Protein AF-A0A2V9L454-F1 (afdb_monomer_lite)

Sequence (86 aa)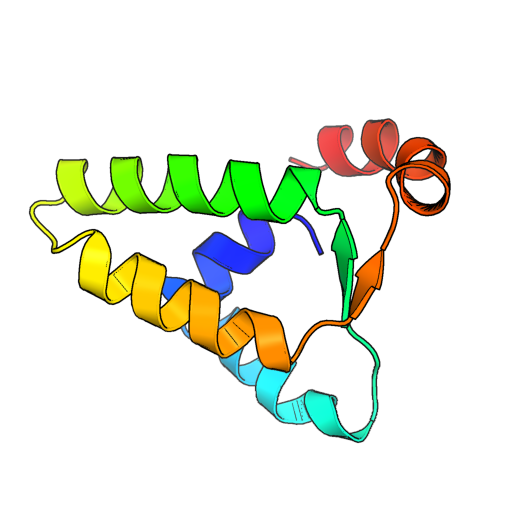:
MDANILVRAVLGKRVRTVIEAHAESASFFLPEVSYTEAEE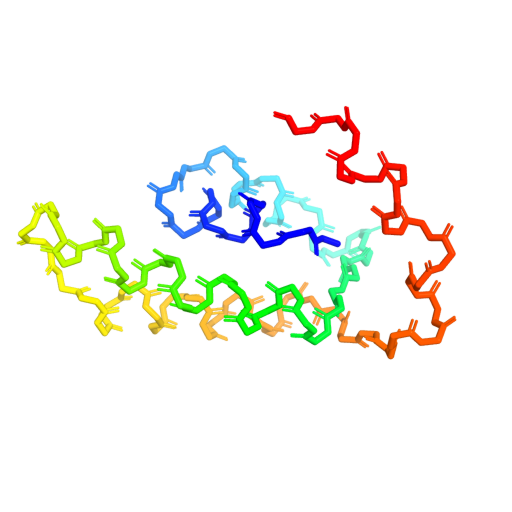HLATLVARRGGDPEKALSLLRSLRSLVVPIGSDVYGKFETEARRRL

Foldseek 3Di:
DALVLLLCLLPHPVSVVVLVVCLPPDAAEDEPVRLVVNLVVQLVVQVVVVHDSVSSVVVSVVCVVSHHYDYCVVCVVCVVVVVVVD

pLDDT: mean 87.85, std 11.48, range [54.59, 97.81]

Secondary structure (DSSP, 8-state):
--HHHHHHHHH-SHHHHHHHHHTTT-PPEEEHHHHHHHHHHHHHHHHHTT--HHHHHHHHHHHHTTSEEE-HHHHTTTHHHHHTT-

Radius of gyration: 12.97 Å; chains: 1; bounding box: 32×30×28 Å

Structure (mmCIF, N/CA/C/O backbone):
data_AF-A0A2V9L454-F1
#
_entry.id   AF-A0A2V9L454-F1
#
loop_
_atom_site.group_PDB
_atom_site.id
_atom_site.type_symbol
_atom_site.label_atom_id
_atom_site.label_alt_id
_atom_site.label_comp_id
_atom_site.label_asym_id
_atom_site.label_entity_id
_atom_site.label_seq_id
_atom_site.pdbx_PDB_ins_code
_atom_site.Cartn_x
_atom_site.Cartn_y
_atom_site.Cartn_z
_atom_site.occupancy
_atom_site.B_iso_or_equiv
_atom_site.auth_seq_id
_atom_site.auth_comp_id
_atom_site.auth_asym_id
_atom_site.auth_atom_id
_atom_site.pdbx_PDB_model_num
ATOM 1 N N . MET A 1 1 ? 5.672 4.191 -7.354 1.00 87.50 1 MET A N 1
ATOM 2 C CA . MET A 1 1 ? 4.338 3.988 -6.766 1.00 87.50 1 MET A CA 1
ATOM 3 C C . MET A 1 1 ? 4.175 5.051 -5.715 1.00 87.50 1 MET A C 1
ATOM 5 O O . MET A 1 1 ? 5.040 5.154 -4.861 1.00 87.50 1 MET A O 1
ATOM 9 N N . ASP A 1 2 ? 3.108 5.835 -5.789 1.00 90.06 2 ASP A N 1
ATOM 10 C CA . ASP A 1 2 ? 2.834 6.868 -4.790 1.00 90.06 2 ASP A CA 1
ATOM 11 C C . ASP A 1 2 ? 2.019 6.315 -3.619 1.00 90.06 2 ASP A C 1
ATOM 13 O O . ASP A 1 2 ? 1.333 5.292 -3.749 1.00 90.06 2 ASP A O 1
ATOM 17 N N . ALA A 1 3 ? 2.009 7.053 -2.507 1.00 92.44 3 ALA A N 1
ATOM 18 C CA . ALA A 1 3 ? 1.232 6.717 -1.315 1.00 92.44 3 ALA A CA 1
ATOM 19 C C . ALA A 1 3 ? -0.246 6.447 -1.645 1.00 92.44 3 ALA A C 1
ATOM 21 O O . ALA A 1 3 ? -0.859 5.470 -1.218 1.00 92.44 3 ALA A O 1
ATOM 22 N N . ASN A 1 4 ? -0.794 7.276 -2.530 1.00 92.75 4 ASN A N 1
ATOM 23 C CA . ASN A 1 4 ? -2.155 7.189 -3.037 1.00 92.75 4 ASN A CA 1
ATOM 24 C C . ASN A 1 4 ? -2.476 5.872 -3.764 1.00 92.75 4 ASN A C 1
ATOM 26 O O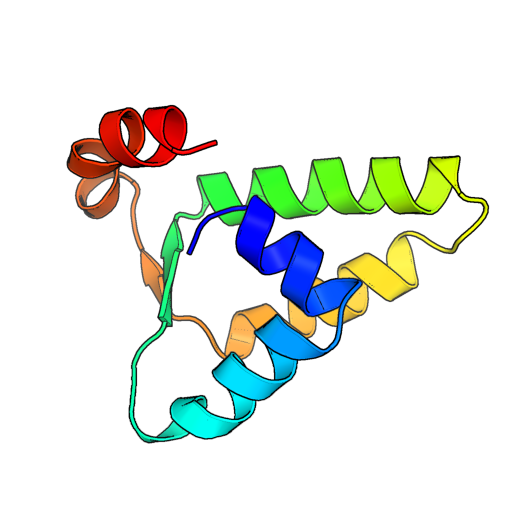 . ASN A 1 4 ? -3.622 5.409 -3.725 1.00 92.75 4 ASN A O 1
ATOM 30 N N . ILE A 1 5 ? -1.496 5.268 -4.438 1.00 94.25 5 ILE A N 1
ATOM 31 C CA . ILE A 1 5 ? -1.661 3.965 -5.090 1.00 94.25 5 ILE A CA 1
ATOM 32 C C . ILE A 1 5 ? -1.643 2.853 -4.040 1.00 94.25 5 ILE A C 1
ATOM 34 O O . ILE A 1 5 ? -2.495 1.967 -4.096 1.00 94.25 5 ILE A O 1
ATOM 38 N N . LEU A 1 6 ? -0.763 2.937 -3.039 1.00 95.12 6 LEU A N 1
ATOM 39 C CA . LEU A 1 6 ? -0.702 1.971 -1.938 1.00 95.12 6 LEU A CA 1
ATOM 40 C C . LEU A 1 6 ? -1.992 1.948 -1.108 1.00 95.12 6 LEU A C 1
ATOM 42 O O . LEU A 1 6 ? -2.567 0.882 -0.892 1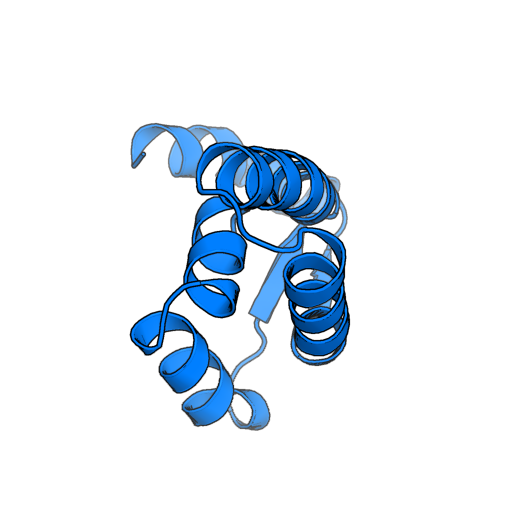.00 95.12 6 LEU A O 1
ATOM 46 N N . VAL A 1 7 ? -2.525 3.117 -0.735 1.00 95.81 7 VAL A N 1
ATOM 47 C CA . VAL A 1 7 ? -3.807 3.222 -0.012 1.00 95.81 7 VAL A CA 1
ATOM 48 C C . VAL A 1 7 ? -4.942 2.566 -0.811 1.00 95.81 7 VAL A C 1
ATOM 50 O O . VAL A 1 7 ? -5.760 1.830 -0.256 1.00 95.81 7 VAL A O 1
ATOM 53 N N . ARG A 1 8 ? -4.982 2.771 -2.136 1.00 95.75 8 ARG A N 1
ATOM 54 C CA . ARG A 1 8 ? -5.979 2.142 -3.023 1.00 95.75 8 ARG A CA 1
ATOM 55 C C . ARG A 1 8 ? -5.758 0.638 -3.209 1.00 95.75 8 ARG A C 1
ATOM 57 O O . ARG A 1 8 ? -6.734 -0.071 -3.443 1.00 95.75 8 ARG A O 1
ATOM 64 N N . ALA A 1 9 ? -4.524 0.147 -3.117 1.00 95.56 9 ALA A N 1
ATOM 65 C CA . ALA A 1 9 ? -4.217 -1.283 -3.153 1.00 95.56 9 ALA A CA 1
ATOM 66 C C . ALA A 1 9 ? -4.691 -2.000 -1.877 1.00 95.56 9 ALA A C 1
ATOM 68 O O . ALA A 1 9 ? -5.180 -3.130 -1.941 1.00 95.56 9 ALA A O 1
ATOM 69 N N . VAL A 1 10 ? -4.609 -1.323 -0.730 1.00 96.12 10 VAL A N 1
ATOM 70 C CA . VAL A 1 10 ? -5.087 -1.858 0.549 1.00 96.12 10 VAL A CA 1
ATOM 71 C C . VAL A 1 10 ? -6.613 -1.805 0.638 1.00 96.12 10 VAL A C 1
ATOM 73 O O . VAL A 1 10 ? -7.258 -2.827 0.862 1.00 96.12 10 VAL A O 1
ATOM 76 N N . LEU A 1 11 ? -7.210 -0.628 0.430 1.00 95.06 11 LEU A N 1
ATOM 77 C CA . LEU A 1 11 ? -8.645 -0.413 0.657 1.00 95.06 11 LEU A CA 1
ATOM 78 C C . LEU A 1 11 ? -9.530 -0.817 -0.533 1.00 95.06 11 LEU A C 1
ATOM 80 O O . LEU A 1 11 ? -10.715 -1.096 -0.362 1.00 95.06 11 LEU A O 1
ATO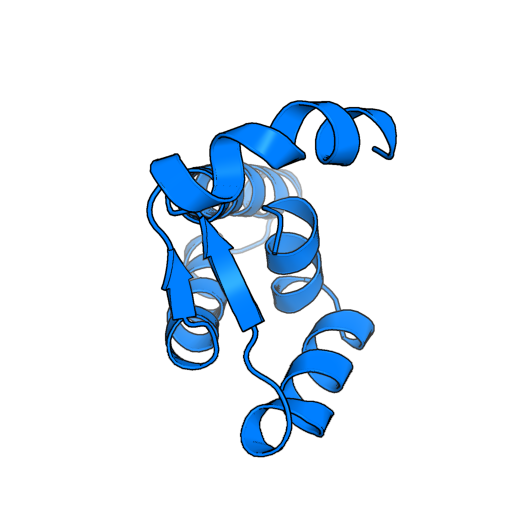M 84 N N . GLY A 1 12 ? -8.980 -0.811 -1.747 1.00 93.62 12 GLY A N 1
ATOM 85 C CA . GLY A 1 12 ? -9.686 -1.140 -2.984 1.00 93.62 12 GLY A CA 1
ATOM 86 C C . GLY A 1 12 ? -9.333 -2.527 -3.521 1.00 93.62 12 GLY A C 1
ATOM 87 O O . GLY A 1 12 ? -8.533 -3.258 -2.947 1.00 93.62 12 GLY A O 1
ATOM 88 N N . LYS A 1 13 ? -9.943 -2.900 -4.653 1.00 92.56 13 LYS A N 1
ATOM 89 C CA . LYS A 1 13 ? -9.634 -4.154 -5.372 1.00 92.56 13 LYS A CA 1
ATOM 90 C C . LYS A 1 13 ? -8.838 -3.919 -6.653 1.00 92.56 13 LYS A C 1
ATOM 92 O O . LYS A 1 13 ? -7.857 -4.603 -6.892 1.00 92.56 13 LYS A O 1
ATOM 97 N N . ARG A 1 14 ? -9.221 -2.908 -7.442 1.00 95.62 14 ARG A N 1
ATOM 98 C CA . ARG A 1 14 ? -8.671 -2.662 -8.787 1.00 95.62 14 ARG A CA 1
ATOM 99 C C . ARG A 1 14 ? -7.145 -2.564 -8.811 1.00 95.62 14 ARG A C 1
ATOM 101 O O . ARG A 1 14 ? -6.519 -3.231 -9.619 1.00 95.62 14 ARG A O 1
ATOM 108 N N . VAL A 1 15 ? -6.555 -1.741 -7.942 1.00 94.94 15 VAL A N 1
ATOM 109 C CA . VAL A 1 15 ? -5.093 -1.565 -7.910 1.00 94.94 15 VAL A CA 1
ATOM 110 C C . VAL A 1 15 ? -4.399 -2.853 -7.479 1.00 94.94 15 VAL A C 1
ATOM 112 O O . VAL A 1 15 ? -3.432 -3.252 -8.114 1.00 94.94 15 VAL A O 1
ATOM 115 N N . ARG A 1 16 ? -4.922 -3.533 -6.453 1.00 93.00 16 ARG A N 1
ATOM 116 C CA . ARG A 1 16 ? -4.369 -4.808 -5.988 1.00 93.00 16 ARG A CA 1
ATOM 117 C C . ARG A 1 16 ? -4.363 -5.861 -7.095 1.00 93.00 16 ARG A C 1
ATOM 119 O O . ARG A 1 16 ? -3.322 -6.444 -7.348 1.00 93.00 16 ARG A O 1
ATOM 126 N N . THR A 1 17 ? -5.470 -6.011 -7.819 1.00 93.62 17 THR A N 1
ATOM 127 C CA . THR A 1 17 ? -5.561 -6.947 -8.948 1.00 93.62 17 THR A CA 1
ATOM 128 C C . THR A 1 17 ? -4.556 -6.630 -10.056 1.00 93.62 17 THR A C 1
ATOM 130 O O . THR A 1 17 ? -4.003 -7.546 -10.647 1.00 93.62 17 THR A O 1
ATOM 133 N N . VAL A 1 18 ? -4.284 -5.350 -10.336 1.00 93.81 18 VAL A N 1
ATOM 134 C CA . VAL A 1 18 ? -3.262 -4.962 -11.327 1.00 93.81 18 VAL A CA 1
ATOM 135 C C . VAL A 1 18 ? -1.857 -5.330 -10.850 1.00 93.81 18 VAL A C 1
ATOM 137 O O . VAL A 1 18 ? -1.066 -5.826 -11.645 1.00 93.81 18 VAL A O 1
ATOM 140 N N . ILE A 1 19 ? -1.547 -5.108 -9.569 1.00 91.25 19 ILE A N 1
ATOM 141 C CA . ILE A 1 19 ? -0.252 -5.497 -8.995 1.00 91.25 19 ILE A CA 1
ATOM 142 C C . ILE A 1 19 ? -0.086 -7.015 -9.084 1.00 91.25 19 ILE A C 1
ATOM 144 O O . ILE A 1 19 ? 0.908 -7.480 -9.624 1.00 91.25 19 ILE A O 1
ATOM 148 N N . GLU A 1 20 ? -1.083 -7.779 -8.636 1.00 90.06 20 GLU A N 1
ATOM 149 C CA . GLU A 1 20 ? -1.074 -9.247 -8.674 1.00 90.06 20 GLU A CA 1
ATOM 150 C C . GLU A 1 20 ? -0.918 -9.788 -10.104 1.00 90.06 20 GLU A C 1
ATOM 152 O O . GLU A 1 20 ? -0.090 -10.661 -10.338 1.00 90.06 20 GLU A O 1
ATOM 157 N N . ALA A 1 21 ? -1.653 -9.236 -11.075 1.00 93.62 21 ALA A N 1
ATOM 158 C CA . ALA A 1 21 ? -1.623 -9.694 -12.467 1.00 93.62 21 ALA A CA 1
ATOM 159 C C . ALA A 1 21 ? -0.284 -9.446 -13.182 1.00 93.62 21 ALA A C 1
ATOM 161 O O . ALA A 1 21 ? -0.015 -10.073 -14.204 1.00 93.62 21 ALA A O 1
ATOM 162 N N . HIS A 1 22 ? 0.538 -8.523 -12.677 1.00 93.19 22 HIS A N 1
ATOM 163 C CA . HIS A 1 22 ? 1.789 -8.123 -13.318 1.00 93.19 22 HIS A CA 1
ATOM 164 C C . HIS A 1 22 ? 3.025 -8.305 -12.434 1.00 93.19 22 HIS A C 1
ATOM 166 O O . HIS A 1 22 ? 4.120 -7.986 -12.891 1.00 93.19 22 HIS A O 1
ATOM 172 N N . ALA A 1 23 ? 2.885 -8.831 -11.213 1.00 87.56 23 ALA A N 1
ATOM 173 C CA . ALA A 1 23 ? 3.989 -8.989 -10.264 1.00 87.56 23 ALA A CA 1
ATOM 174 C C . ALA A 1 23 ? 5.139 -9.854 -10.811 1.00 87.56 23 ALA A C 1
ATOM 176 O O . ALA A 1 23 ? 6.292 -9.629 -10.460 1.00 87.56 23 ALA A O 1
ATOM 177 N N . GLU A 1 24 ? 4.841 -10.808 -11.697 1.00 88.75 24 GLU A N 1
ATOM 178 C CA . GLU A 1 24 ? 5.850 -11.672 -12.326 1.00 88.75 24 GLU A CA 1
ATOM 179 C C . GLU A 1 24 ? 6.495 -11.048 -13.575 1.00 88.75 24 GLU A C 1
ATOM 181 O O . GLU A 1 24 ? 7.605 -11.417 -13.950 1.00 88.75 24 GLU A O 1
ATOM 186 N N . SER A 1 25 ? 5.816 -10.100 -14.232 1.00 92.44 25 SER A N 1
ATOM 187 C CA . SER A 1 25 ? 6.236 -9.539 -15.526 1.00 92.44 25 SER A CA 1
ATOM 188 C C . SER A 1 25 ? 6.720 -8.088 -15.459 1.00 92.44 25 SER A C 1
ATOM 190 O O . SER A 1 25 ? 7.228 -7.566 -16.450 1.00 92.44 25 SER A O 1
ATOM 192 N N . ALA A 1 26 ? 6.514 -7.405 -14.333 1.00 91.00 26 ALA A N 1
ATOM 193 C CA . ALA A 1 26 ? 6.845 -5.999 -14.151 1.00 91.00 26 ALA A CA 1
ATOM 194 C C . ALA A 1 26 ? 7.377 -5.729 -12.741 1.00 91.00 26 ALA A C 1
ATOM 196 O O . ALA A 1 26 ? 6.907 -6.291 -11.755 1.00 91.00 26 ALA A O 1
ATOM 197 N N . SER A 1 27 ? 8.330 -4.804 -12.642 1.00 89.81 27 SER A N 1
ATOM 198 C CA . SER A 1 27 ? 8.816 -4.304 -11.358 1.00 89.81 27 SER A CA 1
ATOM 199 C C . SER A 1 27 ? 8.042 -3.058 -10.945 1.00 89.81 27 SER A C 1
ATOM 201 O O . SER A 1 27 ? 7.939 -2.087 -11.697 1.00 89.81 27 SER A O 1
ATOM 203 N N . PHE A 1 28 ? 7.536 -3.064 -9.718 1.00 90.44 28 PHE A N 1
ATOM 204 C CA . PHE A 1 28 ? 6.887 -1.911 -9.112 1.00 90.44 28 PHE A CA 1
ATOM 205 C C . PHE A 1 28 ? 7.859 -1.216 -8.173 1.00 90.44 28 PHE A C 1
ATOM 207 O O . PHE A 1 28 ? 8.281 -1.807 -7.191 1.00 90.44 28 PHE A O 1
ATOM 214 N N . PHE A 1 29 ? 8.205 0.038 -8.445 1.00 89.75 29 PHE A N 1
ATOM 215 C CA . PHE A 1 29 ? 9.145 0.782 -7.604 1.00 89.75 29 PHE A CA 1
ATOM 216 C C . PHE A 1 29 ? 8.416 1.673 -6.609 1.00 89.75 29 PHE A C 1
ATOM 218 O O . PHE A 1 29 ? 7.412 2.293 -6.968 1.00 89.75 29 PHE A O 1
ATOM 225 N N . LEU A 1 30 ? 8.925 1.778 -5.386 1.00 88.94 30 LEU A N 1
ATOM 226 C CA . LEU A 1 30 ? 8.312 2.548 -4.310 1.00 88.94 30 LEU A CA 1
ATOM 227 C C . LEU A 1 30 ? 9.354 3.398 -3.566 1.00 88.94 30 LEU A C 1
ATOM 229 O O . LEU A 1 30 ? 10.255 2.838 -2.951 1.00 88.94 30 LEU A O 1
ATOM 233 N N . PRO A 1 31 ? 9.234 4.734 -3.577 1.00 89.62 31 PRO A N 1
ATOM 234 C CA . PRO A 1 31 ? 10.029 5.587 -2.702 1.00 89.62 31 PRO A CA 1
ATOM 235 C C . PRO A 1 31 ? 9.670 5.351 -1.235 1.00 89.62 31 PRO A C 1
ATOM 237 O O . PRO A 1 31 ? 8.487 5.293 -0.897 1.00 89.62 31 PRO A O 1
ATOM 240 N N . GLU A 1 32 ? 10.668 5.299 -0.352 1.00 88.19 32 GLU A N 1
ATOM 241 C CA . GLU A 1 32 ? 10.430 5.120 1.092 1.00 88.19 32 GLU A CA 1
ATOM 242 C C . GLU A 1 32 ? 9.510 6.210 1.669 1.00 88.19 32 GLU A C 1
ATOM 244 O O . GLU A 1 32 ? 8.592 5.904 2.425 1.00 88.19 32 GLU A O 1
ATOM 249 N N . VAL A 1 33 ? 9.652 7.465 1.219 1.00 89.06 33 VAL A N 1
ATOM 250 C CA . VAL A 1 33 ? 8.763 8.571 1.628 1.00 89.06 33 VAL A CA 1
ATOM 251 C C . VAL A 1 33 ? 7.292 8.297 1.296 1.00 89.06 33 VAL A C 1
ATOM 253 O O . VAL A 1 33 ? 6.409 8.592 2.096 1.00 89.06 33 VAL A O 1
ATOM 256 N N . SER A 1 34 ? 7.017 7.674 0.148 1.00 91.31 34 SER A N 1
ATOM 257 C CA . SER A 1 34 ? 5.657 7.319 -0.259 1.00 91.31 34 SER A CA 1
ATOM 258 C C . SER A 1 34 ? 5.096 6.153 0.553 1.00 91.31 34 SER A C 1
ATOM 260 O O . SER A 1 34 ? 3.880 6.059 0.709 1.00 91.31 34 SER A O 1
ATOM 262 N N . TYR A 1 35 ? 5.953 5.264 1.061 1.00 93.19 35 TYR A N 1
ATOM 263 C CA . TYR A 1 35 ? 5.531 4.192 1.959 1.00 93.19 35 TYR A CA 1
ATOM 264 C C . TYR A 1 35 ? 5.132 4.755 3.328 1.00 93.19 35 TYR A C 1
ATOM 266 O O . TYR A 1 35 ? 4.019 4.492 3.779 1.00 93.19 35 TYR A O 1
ATOM 274 N N . THR A 1 36 ? 5.976 5.595 3.937 1.00 93.38 36 THR A N 1
ATOM 275 C CA . THR A 1 36 ? 5.666 6.258 5.217 1.00 93.38 36 THR A CA 1
ATOM 276 C C . THR A 1 36 ? 4.398 7.104 5.119 1.00 93.38 36 THR A C 1
ATOM 278 O O . THR A 1 36 ? 3.502 6.979 5.951 1.00 93.38 36 THR A O 1
ATOM 281 N N . GLU A 1 37 ? 4.262 7.895 4.051 1.00 94.94 37 GLU A N 1
ATOM 282 C CA . GLU A 1 37 ? 3.053 8.686 3.811 1.00 94.94 37 GLU A CA 1
ATOM 283 C C . GLU A 1 37 ? 1.800 7.793 3.679 1.00 94.94 37 GLU A C 1
ATOM 285 O O . GLU A 1 37 ? 0.726 8.131 4.182 1.00 94.94 37 GLU A O 1
ATOM 290 N N . ALA A 1 38 ? 1.914 6.623 3.037 1.00 96.38 38 ALA A N 1
ATOM 291 C CA . ALA A 1 38 ? 0.803 5.680 2.950 1.00 96.38 38 ALA A CA 1
ATOM 292 C C . ALA A 1 38 ? 0.419 5.099 4.315 1.00 96.38 38 ALA A C 1
ATOM 294 O O . ALA A 1 38 ? -0.775 4.952 4.571 1.00 96.38 38 ALA A O 1
ATOM 295 N N . GLU A 1 39 ? 1.388 4.773 5.176 1.00 97.00 39 GLU A N 1
ATOM 296 C CA . GLU A 1 39 ? 1.126 4.257 6.526 1.00 97.00 39 GLU A CA 1
ATOM 297 C C . GLU A 1 39 ? 0.313 5.261 7.357 1.00 97.00 39 GLU A C 1
ATOM 299 O O . GLU A 1 39 ? -0.742 4.908 7.895 1.00 97.00 39 GLU A O 1
ATOM 304 N N . GLU A 1 40 ? 0.740 6.526 7.389 1.00 96.19 40 GLU A N 1
ATOM 305 C CA . GLU A 1 40 ? 0.070 7.598 8.138 1.00 96.19 40 GLU A CA 1
ATOM 306 C C . GLU A 1 40 ? -1.360 7.854 7.639 1.00 96.19 40 GLU A C 1
ATOM 308 O O . GLU A 1 40 ? -2.325 7.879 8.423 1.00 96.19 40 GLU A O 1
ATOM 313 N N . HIS A 1 41 ? -1.522 8.007 6.319 1.00 96.06 41 HIS A N 1
ATOM 314 C CA . HIS A 1 41 ? -2.829 8.270 5.716 1.00 96.06 41 HIS A CA 1
ATOM 315 C C . HIS A 1 41 ? -3.777 7.092 5.890 1.00 96.06 41 HIS A C 1
ATOM 317 O O . HIS A 1 41 ? -4.956 7.288 6.195 1.00 96.06 41 HIS A O 1
ATOM 323 N N . LEU A 1 42 ? -3.285 5.867 5.708 1.00 97.12 42 LEU A N 1
ATOM 324 C CA . LEU A 1 42 ? -4.097 4.662 5.809 1.00 97.12 42 LEU A CA 1
ATOM 325 C C . LEU A 1 42 ? -4.625 4.470 7.230 1.00 97.12 42 LEU A C 1
ATOM 327 O O . LEU A 1 42 ? -5.829 4.258 7.401 1.00 97.12 42 LEU A O 1
ATOM 331 N N . ALA A 1 43 ? -3.757 4.597 8.238 1.00 96.94 43 ALA A N 1
ATOM 332 C CA . ALA A 1 43 ? -4.153 4.484 9.636 1.00 96.94 43 ALA A CA 1
ATOM 333 C C . ALA A 1 43 ? -5.224 5.526 9.995 1.00 96.94 43 ALA A C 1
ATOM 335 O O . ALA A 1 43 ? -6.278 5.187 10.542 1.00 96.94 43 ALA A O 1
ATOM 336 N N . THR A 1 44 ? -5.001 6.782 9.593 1.00 97.25 44 THR A N 1
ATOM 337 C CA . THR A 1 44 ? -5.935 7.890 9.830 1.00 97.25 44 THR A CA 1
ATOM 338 C C . THR A 1 44 ? -7.287 7.663 9.146 1.00 97.25 44 THR A C 1
ATOM 340 O O . THR A 1 44 ? -8.339 7.849 9.762 1.00 97.25 44 THR A O 1
ATOM 343 N N . LEU A 1 45 ? -7.288 7.251 7.874 1.00 96.69 45 LEU A N 1
ATOM 344 C CA . LEU A 1 45 ? -8.507 7.017 7.093 1.00 96.69 45 LEU A CA 1
ATOM 345 C C . LEU A 1 45 ? -9.353 5.880 7.667 1.00 96.69 45 LEU A C 1
ATOM 347 O O . LEU A 1 45 ? -10.578 6.001 7.736 1.00 96.69 45 LEU A O 1
ATOM 351 N N . VAL A 1 46 ? -8.712 4.780 8.062 1.00 97.44 46 VAL A N 1
ATOM 352 C CA . VAL A 1 46 ? -9.398 3.603 8.603 1.00 97.44 46 VAL A CA 1
ATOM 353 C C . VAL A 1 46 ? -9.983 3.904 9.980 1.00 97.44 46 VAL A C 1
ATOM 355 O O . VAL A 1 46 ? -11.165 3.630 10.195 1.00 97.44 46 VAL A O 1
ATOM 358 N N . ALA A 1 47 ? -9.216 4.552 10.864 1.00 97.06 47 ALA A N 1
ATOM 359 C CA . ALA A 1 47 ? -9.693 4.957 12.186 1.00 97.06 47 ALA A CA 1
ATOM 360 C C . ALA A 1 47 ? -10.913 5.889 12.090 1.00 97.06 47 ALA A C 1
ATOM 362 O O . ALA A 1 47 ? -11.930 5.660 12.743 1.00 97.06 47 ALA A O 1
ATOM 363 N N . ARG A 1 48 ? -10.870 6.893 11.199 1.00 97.12 48 ARG A N 1
ATOM 364 C CA . ARG A 1 48 ? -11.992 7.826 10.965 1.00 97.12 48 ARG A CA 1
ATOM 365 C C . ARG A 1 48 ? -13.270 7.153 10.465 1.00 97.12 48 ARG A C 1
ATOM 367 O O . ARG A 1 48 ? -14.345 7.727 10.599 1.00 97.12 48 ARG A O 1
ATOM 374 N N . ARG A 1 49 ? -13.165 5.966 9.866 1.00 95.44 49 ARG A N 1
ATOM 375 C CA . ARG A 1 49 ? -14.305 5.191 9.352 1.00 95.44 49 ARG A CA 1
ATOM 376 C C . ARG A 1 49 ? -14.745 4.070 10.299 1.00 95.44 49 ARG A C 1
ATOM 378 O O . ARG A 1 49 ? -15.583 3.264 9.908 1.00 95.44 49 ARG A O 1
ATOM 385 N N . GLY A 1 50 ? -14.190 4.008 11.513 1.00 96.12 50 GLY A N 1
ATOM 386 C CA . GLY A 1 50 ? -14.506 2.976 12.506 1.00 96.12 50 GLY A CA 1
ATOM 387 C C . GLY A 1 50 ? -13.933 1.593 12.182 1.00 96.12 50 GLY A C 1
ATOM 388 O O . GLY A 1 50 ? -14.408 0.595 12.716 1.00 96.12 50 GLY A O 1
ATOM 389 N N . GLY A 1 51 ? -12.952 1.515 11.279 1.00 96.19 51 GLY A N 1
ATOM 390 C CA . GLY A 1 51 ? -12.240 0.276 10.980 1.00 96.19 51 GLY A CA 1
ATOM 391 C C . GLY A 1 51 ? -11.053 0.043 11.916 1.00 96.19 51 GLY A C 1
ATOM 392 O O . GLY A 1 51 ? -10.786 0.831 12.817 1.00 96.19 51 GLY A O 1
ATOM 393 N N . ASP A 1 52 ? -10.314 -1.034 11.653 1.00 97.44 52 ASP A N 1
ATOM 394 C CA . ASP A 1 52 ? -9.116 -1.433 12.399 1.00 97.44 52 ASP A CA 1
ATOM 395 C C . ASP A 1 52 ? -7.840 -1.040 11.623 1.00 97.44 52 ASP A C 1
ATOM 397 O O . ASP A 1 52 ? -7.539 -1.670 10.598 1.00 97.44 52 ASP A O 1
ATOM 401 N N . PRO A 1 53 ? -7.099 -0.003 12.066 1.00 97.56 53 PRO A N 1
ATOM 402 C CA . PRO A 1 53 ? -5.879 0.444 11.400 1.00 97.56 53 PRO A CA 1
ATOM 403 C C . PRO A 1 53 ? -4.819 -0.649 11.274 1.00 97.56 53 PRO A C 1
ATOM 405 O O . PRO A 1 53 ? -4.176 -0.738 10.231 1.00 97.56 53 PRO A O 1
ATOM 408 N N . GLU A 1 54 ? -4.666 -1.524 12.270 1.00 97.69 54 GLU A N 1
ATOM 409 C CA . GLU A 1 54 ? -3.619 -2.550 12.241 1.00 97.69 54 GLU A CA 1
ATOM 410 C C . GLU A 1 54 ? -3.884 -3.617 11.188 1.00 97.69 54 GLU A C 1
ATOM 412 O O . GLU A 1 54 ? -2.953 -4.078 10.527 1.00 97.69 54 GLU A O 1
ATOM 417 N N . LYS A 1 55 ? -5.150 -3.968 10.939 1.00 96.88 55 LYS A N 1
ATOM 418 C CA . LYS A 1 55 ? -5.489 -4.857 9.815 1.00 96.88 55 LYS A CA 1
ATOM 419 C C . LYS A 1 55 ? -5.098 -4.246 8.473 1.00 96.88 55 LYS A C 1
ATOM 421 O O . LYS A 1 55 ? -4.582 -4.952 7.607 1.00 96.88 55 LYS A O 1
ATOM 426 N N . ALA A 1 56 ? -5.324 -2.946 8.300 1.00 96.88 56 ALA A N 1
ATOM 427 C CA . ALA A 1 56 ? -4.969 -2.252 7.069 1.00 96.88 56 ALA A CA 1
ATOM 428 C C . ALA A 1 56 ? -3.446 -2.122 6.906 1.00 96.88 56 ALA A C 1
ATOM 430 O O . ALA A 1 56 ? -2.917 -2.427 5.837 1.00 96.88 56 ALA A O 1
ATOM 431 N N . LEU A 1 57 ? -2.735 -1.744 7.971 1.00 97.81 57 LEU A N 1
ATOM 432 C CA . LEU A 1 57 ? -1.274 -1.657 7.977 1.00 97.81 57 LEU A CA 1
ATOM 433 C C . LEU A 1 57 ? -0.621 -3.030 7.774 1.00 97.81 57 LEU A C 1
ATOM 435 O O . LEU A 1 57 ? 0.382 -3.134 7.075 1.00 97.81 57 LEU A O 1
ATOM 439 N N . SER A 1 58 ? -1.211 -4.101 8.308 1.00 97.25 58 SER A N 1
ATOM 440 C CA . SER A 1 58 ? -0.750 -5.471 8.065 1.00 97.25 58 SER A CA 1
ATOM 441 C C . SER A 1 58 ? -0.797 -5.831 6.579 1.00 97.25 58 SER A C 1
ATOM 443 O O . SER A 1 58 ? 0.192 -6.314 6.031 1.00 97.25 58 SER A O 1
ATOM 445 N N . LEU A 1 59 ? -1.897 -5.503 5.890 1.00 94.75 59 LEU A N 1
ATOM 446 C CA . LEU A 1 59 ? -1.993 -5.713 4.444 1.00 94.75 59 LEU A CA 1
ATOM 447 C C . LEU A 1 59 ? -1.003 -4.833 3.663 1.00 94.75 59 LEU A C 1
ATOM 449 O O . LEU A 1 59 ? -0.405 -5.301 2.695 1.00 94.75 59 LEU A O 1
ATOM 453 N N . LEU A 1 60 ? -0.788 -3.584 4.087 1.00 95.88 60 LEU A N 1
ATOM 454 C CA . LEU A 1 60 ? 0.219 -2.706 3.481 1.00 95.88 60 LEU A CA 1
ATOM 455 C C . LEU A 1 60 ? 1.632 -3.303 3.592 1.00 95.88 60 LEU A C 1
ATOM 457 O O . LEU A 1 60 ? 2.365 -3.329 2.602 1.00 95.88 60 LEU A O 1
ATOM 461 N N . ARG A 1 61 ? 1.986 -3.857 4.759 1.00 95.31 61 ARG A N 1
ATOM 462 C CA . ARG A 1 61 ? 3.258 -4.562 4.978 1.00 95.31 61 ARG A CA 1
ATOM 463 C C . ARG A 1 61 ? 3.394 -5.786 4.071 1.00 95.31 61 ARG A C 1
ATOM 465 O O . ARG A 1 61 ? 4.467 -6.003 3.519 1.00 95.31 61 ARG A O 1
ATOM 472 N N . SER A 1 62 ? 2.323 -6.553 3.858 1.00 92.56 62 SER A N 1
ATOM 473 C CA . SER A 1 62 ? 2.339 -7.676 2.908 1.00 92.56 62 SER A CA 1
ATOM 474 C C . SER A 1 62 ? 2.552 -7.224 1.463 1.00 92.56 62 SER A C 1
ATOM 476 O O . SER A 1 62 ? 3.273 -7.887 0.730 1.00 92.56 62 SER A O 1
ATOM 478 N N . LEU A 1 63 ? 1.988 -6.086 1.048 1.00 89.62 63 LEU A N 1
ATOM 479 C CA . LEU A 1 63 ? 2.228 -5.533 -0.292 1.00 89.62 63 LEU A CA 1
ATOM 480 C C . LEU A 1 63 ? 3.673 -5.057 -0.483 1.00 89.62 63 LEU A C 1
ATOM 482 O O . LEU A 1 63 ? 4.148 -5.021 -1.618 1.00 89.62 63 LEU A O 1
ATOM 486 N N . ARG A 1 64 ? 4.388 -4.726 0.601 1.00 89.06 64 ARG A N 1
ATOM 487 C CA . ARG A 1 64 ? 5.790 -4.295 0.531 1.00 89.06 64 ARG A CA 1
ATOM 488 C C . ARG A 1 64 ? 6.702 -5.357 -0.092 1.00 89.06 64 ARG A C 1
ATOM 490 O O . ARG A 1 64 ? 7.681 -4.992 -0.727 1.00 89.06 64 ARG A O 1
ATOM 497 N N . SER A 1 65 ? 6.386 -6.649 0.032 1.00 86.12 65 SER A N 1
ATOM 498 C CA . SER A 1 65 ? 7.187 -7.713 -0.595 1.00 86.12 65 SER A CA 1
ATOM 499 C C . SER A 1 65 ? 7.030 -7.790 -2.119 1.00 86.12 65 SER A C 1
ATOM 501 O O . SER A 1 65 ? 7.853 -8.419 -2.777 1.00 86.12 65 SER A O 1
ATOM 503 N N . LEU A 1 66 ? 6.000 -7.148 -2.682 1.00 84.31 66 LEU A N 1
ATOM 504 C CA . LEU A 1 66 ? 5.710 -7.126 -4.120 1.00 84.31 66 LEU A CA 1
ATOM 505 C C . LEU A 1 66 ? 6.266 -5.878 -4.824 1.00 84.31 66 LEU A C 1
ATOM 507 O O . LEU A 1 66 ? 6.051 -5.694 -6.023 1.00 84.31 66 LEU A O 1
ATOM 511 N N . VAL A 1 67 ? 6.945 -4.996 -4.088 1.00 85.62 67 VAL A N 1
ATOM 512 C CA . VAL A 1 67 ? 7.470 -3.726 -4.599 1.00 85.62 67 VAL A CA 1
ATOM 513 C C . VAL A 1 67 ? 8.950 -3.579 -4.256 1.00 85.62 67 VAL A C 1
ATOM 515 O O . VAL A 1 67 ? 9.415 -3.998 -3.201 1.00 85.62 67 VAL A O 1
ATOM 518 N N . VAL A 1 68 ? 9.700 -2.960 -5.159 1.00 84.88 68 VAL A N 1
ATOM 519 C CA . VAL A 1 68 ? 11.125 -2.674 -5.014 1.00 84.88 68 VAL A CA 1
ATOM 520 C C . VAL A 1 68 ? 11.283 -1.289 -4.378 1.00 84.88 68 VAL A C 1
ATOM 522 O O . VAL A 1 68 ? 10.902 -0.292 -5.006 1.00 84.88 68 VAL A O 1
ATOM 525 N N . PRO A 1 69 ? 11.829 -1.184 -3.153 1.00 81.69 69 PRO A N 1
ATOM 526 C CA . PRO A 1 69 ? 12.093 0.109 -2.544 1.00 81.69 69 PRO A CA 1
ATOM 527 C C . PRO A 1 69 ? 13.183 0.843 -3.331 1.00 81.69 69 PRO A C 1
ATOM 529 O O . PRO A 1 69 ? 14.195 0.251 -3.708 1.00 81.69 69 PRO A O 1
ATOM 532 N N . ILE A 1 70 ? 12.972 2.132 -3.591 1.00 82.00 70 ILE A N 1
ATOM 533 C CA . ILE A 1 70 ? 13.959 2.996 -4.244 1.00 82.00 70 ILE A CA 1
ATOM 534 C C . ILE A 1 70 ? 14.298 4.192 -3.364 1.00 82.00 70 ILE A C 1
ATOM 536 O O . ILE A 1 70 ? 13.437 4.757 -2.684 1.00 82.00 70 ILE A O 1
ATOM 540 N N . GLY A 1 71 ? 15.572 4.577 -3.402 1.00 71.44 71 GLY A N 1
ATOM 541 C CA . GLY A 1 71 ? 16.057 5.782 -2.750 1.00 71.44 71 GLY A CA 1
ATOM 542 C C . GLY A 1 71 ? 15.426 7.043 -3.344 1.00 71.44 71 GLY A C 1
ATOM 543 O O . GLY A 1 71 ? 15.003 7.095 -4.506 1.00 71.44 71 GLY A O 1
ATOM 544 N N . SER A 1 72 ? 15.344 8.083 -2.517 1.00 64.31 72 SER A N 1
ATOM 545 C CA . SER A 1 72 ? 14.808 9.393 -2.896 1.00 64.31 72 SER A CA 1
ATOM 546 C C . SER A 1 72 ? 15.640 10.095 -3.977 1.00 64.31 72 SER A C 1
ATOM 548 O O . SER A 1 72 ? 15.126 10.969 -4.670 1.00 64.31 72 SER A O 1
ATOM 550 N N . ASP A 1 73 ? 16.887 9.681 -4.182 1.00 65.94 73 ASP A N 1
ATOM 551 C CA . ASP A 1 73 ? 17.794 10.145 -5.232 1.00 65.94 73 ASP A CA 1
ATOM 552 C C . ASP A 1 73 ? 17.311 9.784 -6.648 1.00 65.94 73 ASP A C 1
ATOM 554 O O . ASP A 1 73 ? 17.495 10.564 -7.588 1.00 65.94 73 ASP A O 1
ATOM 558 N N . VAL A 1 74 ? 16.626 8.645 -6.799 1.00 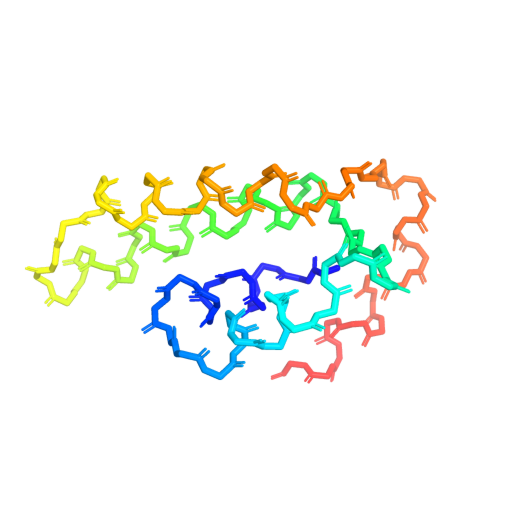64.81 74 VAL A N 1
ATOM 559 C CA . VAL A 1 74 ? 16.053 8.197 -8.079 1.00 64.81 74 VAL A CA 1
ATOM 560 C C . VAL A 1 74 ? 14.696 8.857 -8.339 1.00 64.81 74 VAL A C 1
ATOM 562 O O . VAL A 1 74 ? 14.391 9.232 -9.473 1.00 64.81 74 VAL A O 1
ATOM 565 N N . TYR A 1 75 ? 13.879 9.033 -7.293 1.00 61.94 75 TYR A N 1
ATOM 566 C CA . TYR A 1 75 ? 12.504 9.527 -7.430 1.00 61.94 75 TYR A CA 1
ATOM 567 C C . TYR A 1 75 ? 12.351 11.049 -7.336 1.00 61.94 75 TYR A C 1
ATOM 569 O O . TYR A 1 75 ? 11.417 11.600 -7.917 1.00 61.94 75 TYR A O 1
ATOM 577 N N . GLY A 1 76 ? 13.264 11.753 -6.657 1.00 63.34 76 GLY A N 1
ATOM 578 C CA . GLY A 1 76 ? 13.133 13.189 -6.376 1.00 63.34 76 GLY A CA 1
ATOM 579 C C . GLY A 1 76 ? 12.972 14.062 -7.626 1.00 63.34 76 GLY A C 1
ATOM 580 O O . GLY A 1 76 ? 12.329 15.105 -7.579 1.00 63.34 76 GLY A O 1
ATOM 581 N N . LYS A 1 77 ? 13.468 13.605 -8.784 1.00 65.50 77 LYS A N 1
ATOM 582 C CA . LYS A 1 77 ? 13.304 14.295 -10.077 1.00 65.50 77 LYS A CA 1
ATOM 583 C C . LYS A 1 77 ? 11.878 14.231 -10.641 1.00 65.50 77 LYS A C 1
ATOM 585 O O . LYS A 1 77 ? 11.532 15.047 -11.489 1.00 65.50 77 LYS A O 1
ATOM 590 N N . PHE A 1 78 ? 11.064 13.276 -10.194 1.00 66.12 78 PHE A N 1
ATOM 591 C CA . PHE A 1 78 ? 9.713 13.020 -10.706 1.00 66.12 78 PHE A CA 1
ATOM 592 C C . PHE A 1 78 ? 8.605 13.419 -9.719 1.00 66.12 78 PHE A C 1
ATOM 594 O O . PHE A 1 78 ? 7.444 13.508 -10.116 1.00 66.12 78 PHE A O 1
ATOM 601 N N . GLU A 1 79 ? 8.945 13.708 -8.457 1.00 67.12 79 GLU A N 1
ATOM 602 C CA . GLU A 1 79 ? 7.976 14.011 -7.395 1.00 67.12 79 GLU A CA 1
ATOM 603 C C . GLU A 1 79 ? 7.090 15.222 -7.726 1.00 67.12 79 GLU A C 1
ATOM 605 O O . GLU A 1 79 ? 5.870 15.167 -7.571 1.00 67.12 79 GLU A O 1
ATOM 610 N N . THR A 1 80 ? 7.680 16.315 -8.222 1.00 68.44 80 THR A N 1
ATOM 611 C CA . THR A 1 80 ? 6.929 17.538 -8.548 1.00 68.44 80 THR A CA 1
ATOM 612 C C . THR A 1 80 ? 5.878 17.295 -9.630 1.00 68.44 80 THR A C 1
ATOM 614 O O . THR A 1 80 ? 4.776 17.832 -9.549 1.00 68.44 80 THR A O 1
ATOM 617 N N . GLU A 1 81 ? 6.198 16.473 -10.629 1.00 69.06 81 GLU A N 1
ATOM 618 C CA . GLU A 1 81 ? 5.269 16.129 -11.707 1.00 69.06 81 GLU A CA 1
ATOM 619 C C . GLU A 1 81 ? 4.184 15.157 -11.225 1.00 69.06 81 GLU A C 1
ATOM 621 O O . GLU A 1 81 ? 3.015 15.324 -11.567 1.00 69.06 81 GLU A O 1
ATOM 626 N N . ALA A 1 82 ? 4.539 14.184 -10.381 1.00 66.44 82 ALA A N 1
ATOM 627 C CA . ALA A 1 82 ? 3.576 13.258 -9.787 1.00 66.44 82 ALA A CA 1
ATOM 628 C C . ALA A 1 82 ? 2.542 13.993 -8.915 1.00 66.44 82 ALA A C 1
ATOM 630 O O . ALA A 1 82 ? 1.340 13.756 -9.049 1.00 66.44 82 ALA A O 1
ATOM 631 N N . ARG A 1 83 ? 2.984 14.957 -8.093 1.00 65.31 83 ARG A N 1
ATOM 632 C CA . ARG A 1 83 ? 2.098 15.778 -7.249 1.00 65.31 83 ARG A CA 1
ATOM 633 C C . ARG A 1 83 ? 1.127 16.656 -8.044 1.00 65.31 83 ARG A C 1
ATOM 635 O O . ARG A 1 83 ? 0.046 16.933 -7.544 1.00 65.31 83 ARG A O 1
ATOM 642 N N . ARG A 1 84 ? 1.473 17.090 -9.262 1.00 69.19 84 ARG A N 1
ATOM 643 C CA . ARG A 1 84 ? 0.593 17.928 -10.109 1.00 69.19 84 ARG A CA 1
ATOM 644 C C . ARG A 1 84 ? -0.612 17.185 -10.688 1.00 69.19 84 ARG A C 1
ATOM 646 O O . ARG A 1 84 ? -1.529 17.831 -11.180 1.00 69.19 84 ARG A O 1
ATOM 653 N N . ARG A 1 85 ? -0.584 15.851 -10.687 1.00 61.34 85 ARG A N 1
ATOM 654 C CA . ARG A 1 85 ? -1.637 14.989 -11.255 1.00 61.34 85 ARG A CA 1
ATOM 655 C C . ARG A 1 85 ? -2.592 14.438 -10.189 1.00 61.34 85 ARG A C 1
ATOM 657 O O . ARG A 1 85 ? -3.427 13.591 -10.510 1.00 61.34 85 ARG A O 1
ATOM 664 N N . LEU A 1 86 ? -2.416 14.874 -8.941 1.00 54.59 86 LEU A N 1
ATOM 665 C CA . LEU A 1 86 ? -3.311 14.626 -7.811 1.00 54.59 86 LEU A CA 1
ATOM 666 C C . LEU A 1 86 ? -4.428 15.668 -7.773 1.00 54.59 86 LEU A C 1
ATOM 668 O O . LEU A 1 86 ? -5.530 15.276 -7.331 1.00 54.59 86 LEU A O 1
#